Protein AF-A0A0F9NIH5-F1 (afdb_monomer)

Solvent-accessible surface area (backbone atoms only — not comparable to full-atom values): 3584 Å² total; per-residue (Å²): 78,20,32,38,40,38,33,38,45,86,59,99,77,58,73,52,73,46,69,43,58,58,95,90,37,78,50,72,27,87,40,68,66,60,34,42,55,53,26,50,55,50,37,58,61,47,70,70,46,93,81,79,55,52,66,45,52,44,67,41,82,91

Structure (mmCIF, N/CA/C/O backbone):
data_AF-A0A0F9NIH5-F1
#
_entry.id   AF-A0A0F9NIH5-F1
#
loop_
_atom_site.group_PDB
_atom_site.id
_atom_site.type_symbol
_atom_site.label_atom_id
_atom_site.label_alt_id
_atom_site.label_comp_id
_atom_site.label_asym_id
_atom_site.label_entity_id
_atom_site.label_seq_id
_atom_site.pdbx_PDB_ins_code
_atom_site.Cartn_x
_atom_site.Cartn_y
_atom_site.Cartn_z
_atom_site.occupancy
_atom_site.B_iso_or_equiv
_atom_site.auth_seq_id
_atom_site.auth_comp_id
_atom_site.auth_asym_id
_atom_site.auth_atom_id
_atom_site.pdbx_PDB_model_num
ATOM 1 N N . MET A 1 1 ? -12.354 1.543 8.335 1.00 87.00 1 MET A N 1
ATOM 2 C CA . MET A 1 1 ? -10.968 1.026 8.513 1.00 87.00 1 MET A CA 1
ATOM 3 C C . MET A 1 1 ? -10.106 1.615 7.399 1.00 87.00 1 MET A C 1
ATOM 5 O O . MET A 1 1 ? -10.614 2.471 6.686 1.00 87.00 1 MET A O 1
ATOM 9 N N . TY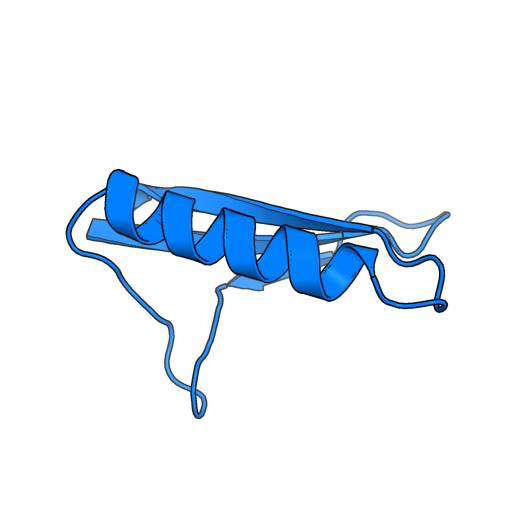R A 1 2 ? -8.830 1.257 7.254 1.00 94.56 2 TYR A N 1
ATOM 10 C CA . TYR A 1 2 ? -7.993 1.729 6.143 1.00 94.56 2 TYR A CA 1
ATOM 11 C C . TYR A 1 2 ? -7.311 0.565 5.428 1.00 94.56 2 TYR A C 1
ATOM 13 O O . TYR A 1 2 ? -6.881 -0.376 6.078 1.00 94.56 2 TYR A O 1
ATOM 21 N N . ARG A 1 3 ? -7.180 0.639 4.107 1.00 94.56 3 ARG A N 1
ATOM 22 C CA . ARG A 1 3 ? -6.408 -0.290 3.266 1.00 94.56 3 ARG A CA 1
ATOM 23 C C . ARG A 1 3 ? -5.374 0.495 2.466 1.00 94.56 3 ARG A C 1
ATOM 25 O O . ARG A 1 3 ? -5.455 1.719 2.408 1.00 94.56 3 ARG A O 1
ATOM 32 N N . ILE A 1 4 ? -4.400 -0.179 1.867 1.00 95.25 4 ILE A N 1
ATOM 33 C CA . ILE A 1 4 ? -3.381 0.477 1.036 1.00 95.25 4 ILE A CA 1
ATOM 34 C C . ILE A 1 4 ? -3.607 0.077 -0.417 1.00 95.25 4 ILE A C 1
ATOM 36 O O . ILE A 1 4 ? -3.553 -1.109 -0.741 1.00 95.25 4 ILE A O 1
ATOM 40 N N . LEU A 1 5 ? -3.850 1.062 -1.279 1.00 94.19 5 LEU A N 1
ATOM 41 C CA . LEU A 1 5 ? -3.853 0.901 -2.727 1.00 94.19 5 LEU A CA 1
ATOM 42 C C . LEU A 1 5 ? -2.421 1.063 -3.238 1.00 94.19 5 LEU A C 1
ATOM 44 O O . LEU A 1 5 ? -1.801 2.103 -3.028 1.00 94.19 5 LEU A O 1
ATOM 48 N N . CYS A 1 6 ? -1.902 0.042 -3.903 1.00 91.12 6 CYS A N 1
ATOM 49 C CA . CYS A 1 6 ? -0.676 0.110 -4.681 1.00 91.12 6 CYS A CA 1
ATOM 50 C C . CYS A 1 6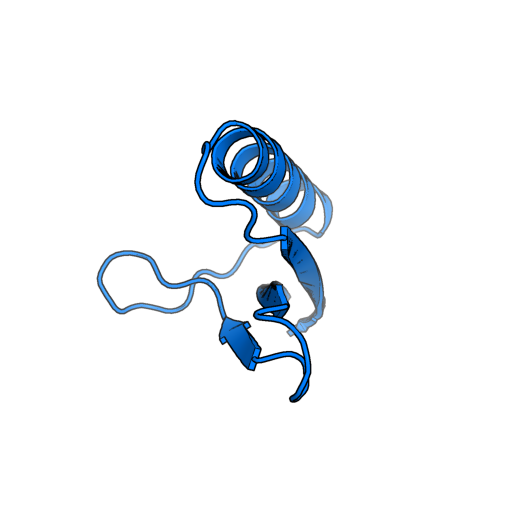 ? -1.039 0.428 -6.130 1.00 91.12 6 CYS A C 1
ATOM 52 O O . CYS A 1 6 ? -1.888 -0.246 -6.713 1.00 91.12 6 CYS A O 1
ATOM 54 N N . GLN A 1 7 ? -0.395 1.429 -6.715 1.00 89.81 7 GLN A N 1
ATOM 55 C CA . GLN A 1 7 ? -0.479 1.732 -8.137 1.00 89.81 7 GLN A CA 1
ATOM 56 C C . GLN A 1 7 ? 0.919 1.654 -8.734 1.00 89.81 7 GLN A C 1
ATOM 58 O O . GLN A 1 7 ? 1.853 2.233 -8.183 1.00 89.81 7 GLN A O 1
ATOM 63 N N . VAL A 1 8 ? 1.066 0.963 -9.860 1.00 85.50 8 VAL A N 1
ATOM 64 C CA . VAL A 1 8 ? 2.326 0.915 -10.604 1.00 85.50 8 VAL A CA 1
ATOM 65 C C . VAL A 1 8 ? 2.132 1.513 -11.991 1.00 85.50 8 VAL A C 1
ATOM 67 O O . VAL A 1 8 ? 1.151 1.212 -12.677 1.00 85.50 8 VAL A O 1
ATOM 70 N N . SER A 1 9 ? 3.070 2.367 -12.395 1.00 76.75 9 SER A N 1
ATOM 71 C CA . SER A 1 9 ? 3.170 2.856 -13.770 1.00 76.75 9 SER A CA 1
ATOM 72 C C . SER A 1 9 ? 4.254 2.073 -14.500 1.00 76.75 9 SER A C 1
ATOM 74 O O . SER A 1 9 ? 5.425 2.131 -14.126 1.00 76.75 9 SER A O 1
ATOM 76 N N . GLY A 1 10 ? 3.851 1.319 -15.524 1.00 64.19 10 GLY A N 1
ATOM 77 C CA . GLY A 1 10 ? 4.752 0.561 -16.400 1.00 64.19 10 GLY A CA 1
ATOM 78 C C . GLY A 1 10 ? 5.087 1.274 -17.716 1.00 64.19 10 GLY A C 1
ATOM 79 O O . GLY A 1 10 ? 5.659 0.651 -18.604 1.00 64.19 10 GLY A O 1
ATOM 80 N N . GLY A 1 11 ? 4.700 2.546 -17.881 1.00 66.25 11 GLY A N 1
ATOM 81 C CA . GLY A 1 11 ? 4.876 3.306 -19.124 1.00 66.25 11 GLY A CA 1
ATOM 82 C C . GLY A 1 11 ? 3.573 3.543 -19.902 1.00 66.25 11 GLY A C 1
ATOM 83 O O . GLY A 1 11 ? 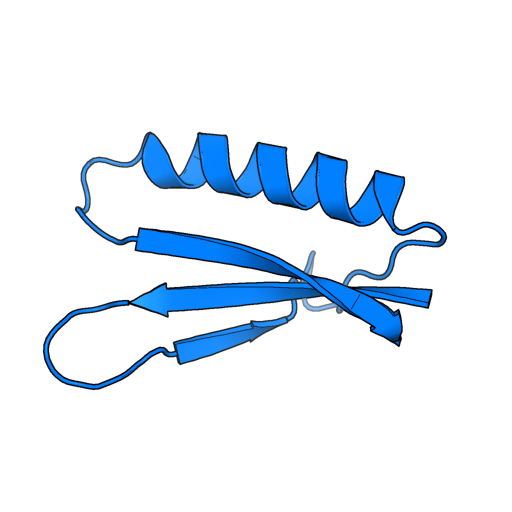2.561 3.910 -19.316 1.00 66.25 11 GLY A O 1
ATOM 84 N N . VAL A 1 12 ? 3.621 3.380 -21.233 1.00 57.25 12 VAL A N 1
ATOM 85 C CA . VAL A 1 12 ? 2.697 3.942 -22.256 1.00 57.25 12 VAL A CA 1
ATOM 86 C C . VAL A 1 12 ? 1.203 3.613 -22.063 1.00 57.25 12 VAL A C 1
ATOM 88 O O . VAL A 1 12 ? 0.344 4.304 -22.604 1.00 57.25 12 VAL A O 1
ATOM 91 N N . THR A 1 13 ? 0.855 2.606 -21.265 1.00 56.72 13 THR A N 1
ATOM 92 C CA . THR A 1 13 ? -0.526 2.132 -21.089 1.00 56.72 13 THR A CA 1
ATOM 93 C C . THR A 1 13 ? -0.907 2.012 -19.611 1.00 56.72 13 THR A C 1
ATOM 95 O O . THR A 1 13 ? -0.919 0.919 -19.056 1.00 56.72 13 THR A O 1
ATOM 98 N N . GLY A 1 14 ? -1.267 3.144 -18.998 1.00 64.81 14 GLY A N 1
ATOM 99 C CA . GLY A 1 14 ? -2.086 3.215 -17.779 1.00 64.81 14 GLY A CA 1
ATOM 100 C C . GLY A 1 14 ? -1.424 2.823 -16.449 1.00 64.81 14 GLY A C 1
ATOM 101 O O . GLY A 1 14 ? -0.317 2.293 -16.387 1.00 64.81 14 GLY A O 1
ATOM 102 N N . TYR A 1 15 ? -2.140 3.109 -15.358 1.00 74.62 15 TYR A N 1
ATOM 103 C CA . TYR A 1 15 ? -1.782 2.671 -14.008 1.00 74.62 15 TYR A CA 1
ATOM 104 C C . TYR A 1 15 ? -2.475 1.343 -13.712 1.00 74.62 15 TYR A C 1
ATOM 106 O O . TYR A 1 15 ? -3.702 1.268 -13.769 1.00 74.62 15 TYR A O 1
ATOM 114 N N . ASN A 1 16 ? -1.708 0.319 -13.342 1.00 84.38 16 ASN A N 1
ATOM 115 C CA . ASN A 1 16 ? -2.278 -0.889 -12.750 1.00 84.38 16 ASN A CA 1
ATOM 116 C C . ASN A 1 16 ? -2.399 -0.681 -11.24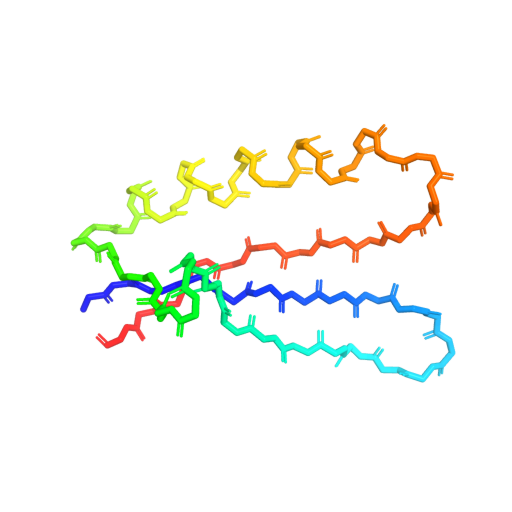6 1.00 84.38 16 ASN A C 1
ATOM 118 O O . ASN A 1 16 ? -1.453 -0.205 -10.616 1.00 84.38 16 ASN A O 1
ATOM 122 N N . SER A 1 17 ? -3.546 -1.032 -10.671 1.00 89.25 17 SER A N 1
ATOM 123 C CA . SER A 1 17 ? -3.813 -0.847 -9.250 1.00 89.25 17 SER A CA 1
ATOM 124 C C . SER A 1 17 ? -4.221 -2.153 -8.571 1.00 89.25 17 SER A C 1
ATOM 126 O O . SER A 1 17 ? -4.912 -2.990 -9.148 1.00 89.25 17 SER A O 1
ATOM 128 N N . ALA A 1 18 ? -3.759 -2.343 -7.339 1.00 91.31 18 ALA A N 1
ATOM 129 C CA . ALA A 1 18 ? -4.090 -3.497 -6.512 1.00 91.31 18 ALA A CA 1
ATOM 130 C C . ALA A 1 18 ? -4.019 -3.133 -5.028 1.00 91.31 18 ALA A C 1
ATOM 132 O O . ALA A 1 18 ? -3.208 -2.302 -4.620 1.00 91.31 18 ALA A O 1
ATOM 133 N N . TYR A 1 19 ? -4.840 -3.777 -4.201 1.00 93.88 19 TYR A N 1
ATOM 134 C CA . TYR A 1 19 ? -4.743 -3.631 -2.751 1.00 93.88 19 TYR A CA 1
ATOM 135 C C . TYR A 1 19 ? -3.584 -4.443 -2.182 1.00 93.88 19 TYR A C 1
ATOM 137 O O . TYR A 1 19 ? -3.272 -5.533 -2.665 1.00 93.88 19 TYR A O 1
ATOM 145 N N . LEU A 1 20 ? -2.946 -3.904 -1.142 1.00 93.00 20 LEU A N 1
ATOM 146 C CA . LEU A 1 20 ? -1.874 -4.586 -0.430 1.00 93.00 20 LEU A CA 1
ATOM 147 C C . LEU A 1 20 ? -2.391 -5.892 0.185 1.00 93.00 20 LEU A C 1
ATOM 149 O O . LEU A 1 20 ? -3.334 -5.883 0.981 1.00 93.00 20 LEU A O 1
ATOM 153 N N . LYS A 1 21 ? -1.719 -6.996 -0.146 1.00 92.00 21 LYS A N 1
A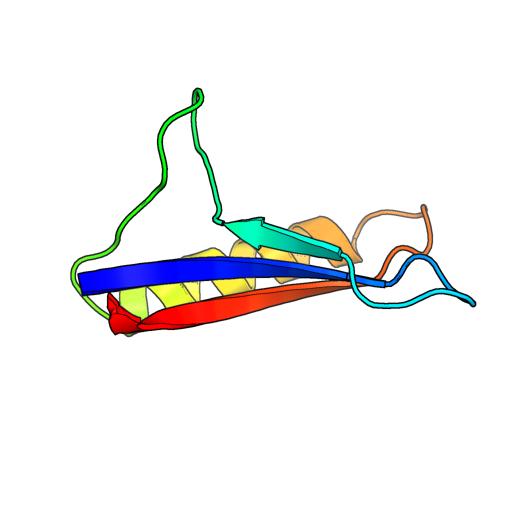TOM 154 C CA . LYS A 1 21 ? -1.964 -8.318 0.427 1.00 92.00 21 LYS A CA 1
ATOM 155 C C . LYS A 1 21 ? -0.707 -8.841 1.107 1.00 92.00 21 LYS A C 1
ATOM 157 O O . LYS A 1 21 ? 0.384 -8.738 0.553 1.00 92.00 21 LYS A O 1
ATOM 162 N N . GLU A 1 22 ? -0.867 -9.435 2.281 1.00 88.75 22 GLU A N 1
ATOM 163 C CA . GLU A 1 22 ? 0.172 -10.213 2.954 1.00 88.75 22 GLU A CA 1
ATOM 164 C C . GLU A 1 22 ? -0.342 -11.650 3.088 1.00 88.75 22 GLU A C 1
ATOM 166 O O . GLU A 1 22 ? -1.426 -11.872 3.622 1.00 88.75 22 GLU A O 1
ATOM 171 N N . ARG A 1 23 ? 0.420 -12.630 2.576 1.00 89.31 23 ARG A N 1
ATOM 172 C CA . ARG A 1 23 ? 0.025 -14.056 2.561 1.00 89.31 23 ARG A CA 1
ATOM 173 C C . ARG A 1 23 ? -1.376 -14.275 1.960 1.00 89.31 23 ARG A C 1
ATOM 175 O O . ARG A 1 23 ? -2.215 -14.931 2.566 1.00 89.31 23 ARG A O 1
ATOM 182 N N . ASP A 1 24 ? -1.622 -13.657 0.803 1.00 87.75 24 ASP A N 1
ATOM 183 C CA . ASP A 1 24 ? -2.890 -13.694 0.050 1.00 87.75 24 ASP A CA 1
ATOM 184 C C . ASP A 1 24 ? -4.114 -13.056 0.733 1.00 87.75 24 ASP A C 1
ATOM 186 O O . ASP A 1 24 ? -5.213 -13.076 0.175 1.00 87.75 24 ASP A O 1
ATOM 190 N N . VAL A 1 25 ? -3.936 -12.399 1.882 1.00 89.56 25 VAL A N 1
ATOM 191 C CA . VAL A 1 25 ? -5.009 -11.703 2.607 1.00 89.56 25 VAL A CA 1
ATOM 192 C C . VAL A 1 25 ? -4.838 -10.192 2.489 1.00 89.56 25 VAL A C 1
ATOM 194 O O . VAL A 1 25 ? -3.742 -9.670 2.693 1.00 89.56 25 VAL A O 1
ATOM 197 N N . GLU A 1 26 ? -5.919 -9.474 2.165 1.00 88.50 26 GLU A N 1
ATOM 198 C CA . GLU A 1 26 ? -5.908 -8.006 2.136 1.00 88.50 26 GLU A CA 1
ATOM 199 C C . GLU A 1 26 ? -5.612 -7.431 3.520 1.00 88.50 26 GLU A C 1
ATOM 201 O O . GLU A 1 26 ? -6.246 -7.782 4.517 1.00 88.50 26 GLU A O 1
ATOM 206 N N . VAL A 1 27 ? -4.641 -6.521 3.573 1.00 92.00 27 VAL A N 1
ATOM 207 C CA . VAL A 1 27 ? -4.212 -5.910 4.828 1.00 92.00 27 VAL A CA 1
ATOM 208 C C . VAL A 1 27 ? -5.052 -4.675 5.117 1.00 92.00 27 VAL A C 1
ATOM 210 O O . VAL A 1 27 ? -5.099 -3.728 4.326 1.00 92.00 27 VAL A O 1
ATOM 213 N N . THR A 1 28 ? -5.657 -4.655 6.302 1.00 93.44 28 THR A N 1
ATOM 214 C CA . THR A 1 28 ? -6.394 -3.502 6.822 1.00 93.44 28 THR A CA 1
ATOM 215 C C . THR A 1 28 ? -5.760 -2.956 8.096 1.00 93.44 28 THR A C 1
ATOM 217 O O . THR A 1 28 ? -5.292 -3.708 8.947 1.00 93.44 28 THR A O 1
ATOM 220 N N . PHE A 1 29 ? -5.813 -1.640 8.258 1.00 93.44 29 PHE A N 1
ATOM 221 C CA . PHE A 1 29 ? -5.291 -0.889 9.392 1.00 93.44 29 PHE A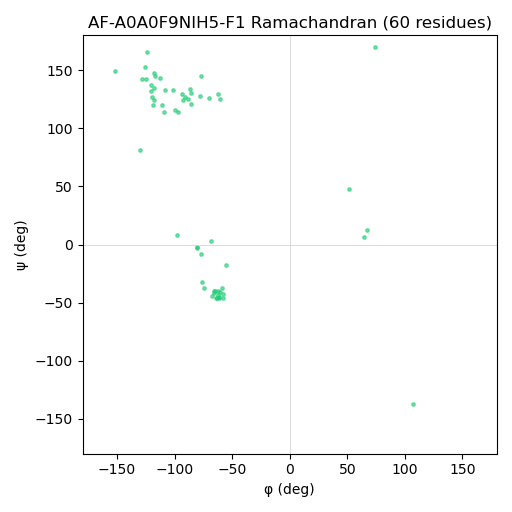 CA 1
ATOM 222 C C . PHE A 1 29 ? -6.426 -0.163 10.114 1.00 93.44 29 PHE A C 1
ATOM 224 O O . PHE A 1 29 ? -7.395 0.300 9.500 1.00 93.44 29 PHE A O 1
ATOM 231 N N . ASN A 1 30 ? -6.291 -0.010 11.431 1.00 93.38 30 ASN A N 1
ATOM 232 C CA . ASN A 1 30 ? -7.314 0.641 12.250 1.00 93.38 30 ASN A CA 1
ATOM 233 C C . ASN A 1 30 ? -7.296 2.164 12.086 1.00 93.38 30 ASN A C 1
ATOM 235 O O . ASN A 1 30 ? -8.344 2.807 12.141 1.00 93.38 30 ASN A O 1
ATOM 239 N N . THR A 1 31 ? -6.119 2.750 11.844 1.00 94.50 31 THR A N 1
ATOM 240 C CA . THR A 1 31 ? -5.949 4.200 11.705 1.00 94.50 31 THR A CA 1
ATOM 241 C C . THR A 1 31 ? -5.269 4.575 10.392 1.00 94.50 31 THR A C 1
ATOM 243 O O . THR A 1 31 ? -4.463 3.821 9.844 1.00 94.50 31 THR A O 1
ATOM 246 N N . LYS A 1 32 ? -5.552 5.792 9.906 1.00 93.50 32 LYS A N 1
ATOM 247 C CA . LYS A 1 32 ? -4.884 6.355 8.723 1.00 93.50 32 LYS A CA 1
ATOM 248 C C . LYS A 1 32 ? -3.370 6.447 8.925 1.00 93.50 32 LYS A C 1
ATOM 250 O O . LYS A 1 32 ? -2.619 6.191 7.994 1.00 93.50 32 LYS A O 1
ATOM 255 N N . ALA A 1 33 ? -2.934 6.786 10.141 1.00 94.31 33 ALA A N 1
ATOM 256 C CA . ALA A 1 33 ? -1.521 6.914 10.482 1.00 94.31 33 ALA A CA 1
ATOM 257 C C . ALA A 1 33 ? -0.768 5.587 10.308 1.00 94.31 33 ALA A C 1
ATOM 259 O O . ALA A 1 33 ? 0.279 5.570 9.674 1.00 94.31 33 ALA A O 1
ATOM 260 N N . GLN A 1 34 ? -1.336 4.469 10.777 1.00 93.75 34 GLN A N 1
ATOM 261 C CA . GLN A 1 34 ? -0.73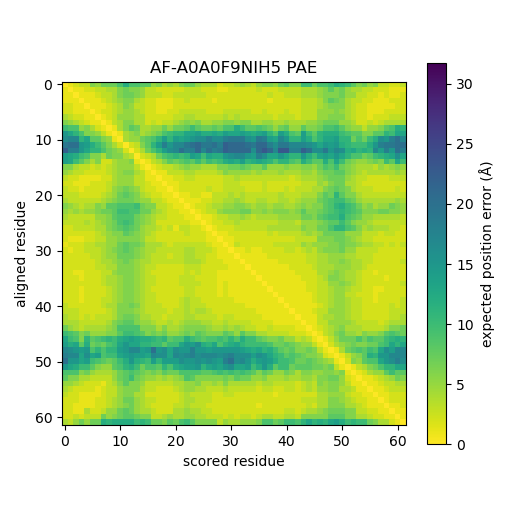7 3.140 10.600 1.00 93.75 34 GLN A CA 1
ATOM 262 C C . GLN A 1 34 ? -0.606 2.761 9.119 1.00 93.75 34 GLN A C 1
ATOM 264 O O . GLN A 1 34 ? 0.462 2.327 8.686 1.00 93.75 34 GLN A O 1
ATOM 269 N N . ALA A 1 35 ? -1.670 2.974 8.337 1.00 92.62 35 ALA A N 1
ATOM 270 C CA . ALA A 1 35 ? -1.645 2.726 6.898 1.00 92.62 35 ALA A CA 1
ATOM 271 C C . ALA A 1 35 ? -0.614 3.617 6.183 1.00 92.62 35 ALA A C 1
ATOM 273 O O . ALA A 1 35 ? 0.106 3.141 5.311 1.00 92.62 35 ALA A O 1
ATOM 274 N N . GLN A 1 36 ? -0.493 4.890 6.580 1.00 94.44 36 GLN A N 1
ATOM 275 C CA . GLN A 1 36 ? 0.478 5.820 6.001 1.00 94.44 36 GLN A CA 1
ATOM 276 C C . GLN A 1 36 ? 1.920 5.428 6.330 1.00 94.44 36 GLN A C 1
ATOM 278 O O . GLN A 1 36 ? 2.760 5.427 5.437 1.00 94.44 36 GLN A O 1
ATOM 283 N N . THR A 1 37 ? 2.220 5.062 7.581 1.00 94.88 37 THR A N 1
ATOM 284 C CA . THR A 1 37 ? 3.563 4.606 7.966 1.00 94.88 37 THR A CA 1
ATOM 285 C C . THR A 1 37 ? 3.986 3.399 7.134 1.00 94.88 37 THR A C 1
ATOM 287 O O . THR A 1 37 ? 5.087 3.393 6.588 1.00 94.88 37 THR A O 1
ATOM 290 N N . LYS A 1 38 ? 3.101 2.407 6.967 1.00 93.81 38 LYS A N 1
ATOM 291 C CA . LYS A 1 38 ? 3.384 1.237 6.127 1.00 93.81 38 LYS A CA 1
ATOM 292 C C . LYS A 1 38 ? 3.517 1.615 4.646 1.00 93.81 38 LYS A C 1
ATOM 294 O O . LYS A 1 38 ? 4.426 1.126 3.985 1.00 93.81 38 LYS A O 1
ATOM 299 N N . ALA A 1 39 ? 2.662 2.495 4.123 1.00 93.12 39 ALA A N 1
ATOM 300 C CA . ALA A 1 39 ? 2.752 2.975 2.741 1.00 93.12 39 ALA A CA 1
ATOM 301 C C . ALA A 1 39 ? 4.086 3.690 2.456 1.00 93.12 39 ALA A C 1
ATOM 303 O O . ALA A 1 39 ? 4.701 3.446 1.419 1.00 93.12 39 ALA A O 1
ATOM 304 N N . ASN A 1 40 ? 4.576 4.506 3.395 1.00 91.94 40 ASN A N 1
ATOM 305 C CA . ASN A 1 40 ? 5.876 5.171 3.285 1.00 91.94 40 ASN A CA 1
ATOM 306 C C . ASN A 1 40 ? 7.024 4.152 3.262 1.00 91.94 40 ASN A C 1
ATOM 308 O O . ASN A 1 40 ? 7.863 4.210 2.370 1.00 91.94 40 ASN A O 1
ATOM 312 N N . GLN A 1 41 ? 7.005 3.164 4.166 1.00 91.19 41 GLN A N 1
ATOM 313 C CA . GLN A 1 41 ? 8.000 2.082 4.189 1.00 91.19 41 GLN A CA 1
ATOM 314 C C . GLN A 1 41 ? 8.039 1.302 2.865 1.00 91.19 41 GLN A C 1
ATOM 316 O O . GLN A 1 41 ? 9.111 1.003 2.342 1.00 91.19 41 GLN A O 1
ATOM 321 N N . LEU A 1 42 ? 6.869 0.990 2.298 1.00 90.31 42 LEU A N 1
ATOM 322 C CA . LEU A 1 42 ? 6.768 0.314 1.003 1.00 90.31 42 LEU A CA 1
ATOM 323 C C . LEU A 1 42 ? 7.305 1.188 -0.137 1.00 90.31 42 LEU A C 1
ATOM 325 O O . LEU A 1 42 ? 8.013 0.693 -1.008 1.00 90.31 42 LEU A O 1
ATOM 329 N N . THR A 1 43 ? 7.018 2.490 -0.100 1.00 87.56 43 THR A N 1
ATOM 330 C CA . THR A 1 43 ? 7.496 3.466 -1.089 1.00 87.56 43 THR A CA 1
ATOM 331 C C . THR A 1 43 ? 9.022 3.586 -1.068 1.00 87.56 43 THR A C 1
ATOM 333 O O . THR A 1 43 ? 9.654 3.550 -2.122 1.00 87.56 43 THR A O 1
ATOM 336 N N . GLU A 1 44 ? 9.631 3.689 0.115 1.00 86.56 44 GLU A N 1
ATOM 337 C CA . GLU A 1 44 ? 11.092 3.746 0.286 1.00 86.56 44 GLU A CA 1
ATOM 338 C C . GLU A 1 44 ? 11.771 2.461 -0.209 1.00 86.56 44 GLU A C 1
ATOM 340 O O . GLU A 1 44 ? 12.764 2.511 -0.942 1.00 86.56 44 GLU A O 1
ATOM 345 N N . SER A 1 45 ? 11.193 1.302 0.124 1.00 83.44 45 SER A N 1
ATOM 346 C CA . SER A 1 45 ? 11.706 0.007 -0.324 1.00 83.44 45 SER A CA 1
ATOM 347 C C . SER A 1 45 ? 11.589 -0.173 -1.840 1.00 83.44 45 SER A C 1
ATOM 349 O O . SER A 1 45 ? 12.500 -0.720 -2.458 1.00 83.44 45 SER A O 1
ATOM 351 N N . ALA A 1 46 ? 10.483 0.264 -2.448 1.00 79.69 46 ALA A N 1
ATOM 352 C CA . ALA A 1 46 ? 10.234 0.095 -3.877 1.00 79.69 46 ALA A CA 1
ATOM 353 C C . ALA A 1 46 ? 11.082 1.044 -4.739 1.00 79.69 46 ALA A C 1
ATOM 355 O O . ALA A 1 46 ? 11.588 0.630 -5.779 1.00 79.69 46 ALA A O 1
ATOM 356 N N . ASN A 1 47 ? 11.300 2.286 -4.291 1.00 68.19 47 ASN A N 1
ATOM 357 C CA . ASN A 1 47 ? 12.111 3.276 -5.015 1.00 68.19 47 ASN A CA 1
ATOM 358 C C . ASN A 1 47 ? 13.627 3.057 -4.881 1.00 68.19 47 ASN A C 1
ATOM 360 O O . ASN A 1 47 ? 14.404 3.693 -5.586 1.00 68.19 47 ASN A O 1
ATOM 364 N N . SER A 1 48 ? 14.054 2.136 -4.017 1.00 67.62 48 SER A N 1
ATOM 365 C CA . SER A 1 48 ? 15.446 1.670 -3.959 1.00 67.62 48 SER A CA 1
ATOM 366 C C . SER A 1 48 ? 15.764 0.612 -5.032 1.00 67.62 48 SER A C 1
ATOM 368 O O . SER A 1 48 ? 16.900 0.151 -5.131 1.00 67.62 48 SER A O 1
ATOM 370 N N . ASN A 1 49 ? 14.770 0.191 -5.824 1.00 61.16 49 ASN A N 1
ATOM 371 C CA . ASN A 1 49 ? 14.892 -0.910 -6.775 1.00 61.16 49 ASN A CA 1
ATOM 372 C C . ASN A 1 49 ? 15.343 -0.403 -8.168 1.00 61.16 49 ASN A C 1
ATOM 374 O O . ASN A 1 49 ? 14.686 0.470 -8.736 1.00 61.16 49 ASN A O 1
ATOM 378 N N . PRO A 1 50 ? 16.415 -0.952 -8.775 1.00 60.28 50 PRO A N 1
ATOM 379 C CA . PRO A 1 50 ? 16.989 -0.466 -10.042 1.00 60.28 50 PRO A CA 1
ATOM 380 C C . PRO A 1 50 ? 16.122 -0.676 -11.300 1.00 60.28 50 PRO A C 1
ATOM 382 O O . PRO A 1 50 ? 16.559 -0.356 -12.402 1.00 60.28 50 PRO A O 1
ATOM 385 N N . LEU A 1 51 ? 14.906 -1.214 -11.171 1.00 66.94 51 LEU A N 1
ATOM 386 C CA . LEU A 1 51 ? 14.048 -1.611 -12.296 1.00 66.94 51 LEU A CA 1
ATOM 387 C C . LEU A 1 51 ? 13.275 -0.451 -12.957 1.00 66.94 51 LEU A C 1
ATOM 389 O O . LEU A 1 51 ? 12.553 -0.687 -13.922 1.00 66.94 51 LEU A O 1
ATOM 393 N N . GLY A 1 52 ? 13.391 0.784 -12.454 1.00 65.31 52 GLY A N 1
ATOM 394 C CA . GLY A 1 52 ? 12.751 1.969 -13.053 1.00 65.31 52 GLY A CA 1
ATOM 395 C C . GLY A 1 52 ? 11.217 1.989 -12.976 1.00 65.31 52 GLY A C 1
ATOM 396 O O . GLY A 1 52 ? 10.576 2.794 -13.647 1.00 65.31 52 GLY A O 1
ATOM 397 N N . LEU A 1 53 ? 10.619 1.105 -12.172 1.00 72.94 53 LEU A N 1
ATOM 398 C CA . LEU A 1 53 ? 9.180 1.062 -11.927 1.00 72.94 53 LEU A CA 1
ATOM 399 C C . LEU A 1 53 ? 8.810 2.021 -10.795 1.00 72.94 53 LEU A C 1
ATOM 401 O O . LEU A 1 53 ? 9.384 1.961 -9.708 1.00 72.94 53 LEU A O 1
ATOM 405 N N . HIS A 1 54 ? 7.806 2.861 -11.033 1.00 77.38 54 HIS A N 1
ATOM 406 C CA . HIS A 1 54 ? 7.290 3.776 -10.021 1.00 77.38 54 HIS A CA 1
ATOM 407 C C . HIS A 1 54 ? 6.056 3.183 -9.349 1.00 77.38 54 HIS A C 1
ATOM 409 O O . HIS A 1 54 ? 5.006 3.028 -9.978 1.00 77.38 54 HIS A O 1
ATOM 415 N N . PHE A 1 55 ? 6.199 2.879 -8.060 1.00 84.25 55 PHE A N 1
ATOM 416 C CA . PHE A 1 55 ? 5.119 2.406 -7.204 1.00 84.25 55 PHE A CA 1
ATOM 417 C C . PHE A 1 55 ? 4.609 3.547 -6.325 1.00 84.25 55 PHE A C 1
ATOM 419 O O . PHE A 1 55 ? 5.390 4.261 -5.695 1.00 84.25 55 PHE A O 1
ATOM 426 N N . ILE A 1 56 ? 3.291 3.700 -6.266 1.00 87.44 56 ILE A N 1
ATOM 427 C CA . ILE A 1 56 ? 2.594 4.679 -5.435 1.00 87.44 56 ILE A CA 1
ATOM 428 C C . ILE A 1 56 ? 1.713 3.905 -4.459 1.00 87.44 56 ILE A C 1
ATOM 430 O O . ILE A 1 56 ? 0.826 3.164 -4.877 1.00 87.44 56 ILE A O 1
ATOM 434 N N . TYR A 1 57 ? 1.945 4.084 -3.160 1.00 91.69 57 TYR A N 1
ATOM 435 C CA . TYR A 1 57 ? 1.165 3.446 -2.100 1.00 91.69 57 TYR A CA 1
ATOM 436 C C . TYR A 1 57 ? 0.298 4.494 -1.394 1.00 91.69 57 TYR A C 1
ATOM 438 O O . TYR A 1 57 ? 0.818 5.384 -0.724 1.00 91.69 57 TYR A O 1
ATOM 446 N N . THR A 1 58 ? -1.025 4.386 -1.524 1.00 93.69 58 THR A N 1
ATOM 447 C CA . THR A 1 58 ? -1.983 5.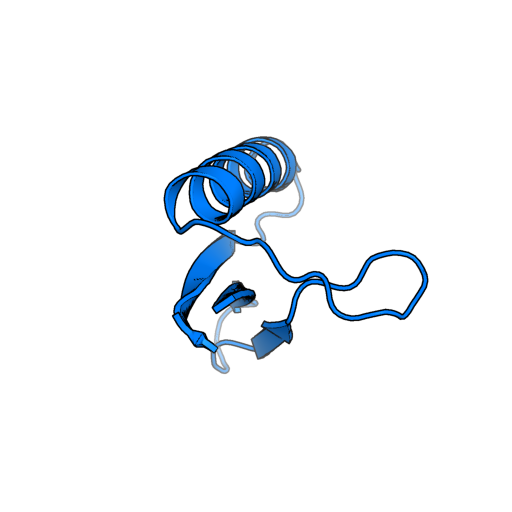371 -0.997 1.00 93.69 58 THR A CA 1
ATOM 448 C C . THR A 1 58 ? -2.931 4.730 0.018 1.00 93.69 58 THR A C 1
ATOM 450 O O . THR A 1 58 ? -3.573 3.728 -0.304 1.00 93.69 58 THR A O 1
ATOM 453 N N . PRO A 1 59 ? -3.075 5.285 1.236 1.00 95.00 59 PRO A N 1
ATOM 454 C CA . PRO A 1 59 ? -4.100 4.830 2.169 1.00 95.00 59 PRO A CA 1
ATOM 455 C C . PRO A 1 59 ? -5.512 5.210 1.704 1.00 95.00 59 PRO A C 1
ATOM 457 O O . PRO A 1 59 ? -5.813 6.388 1.522 1.00 95.00 59 PRO A O 1
ATOM 460 N N . GLU A 1 60 ? -6.407 4.231 1.615 1.00 93.81 60 GLU A N 1
ATOM 461 C CA . GLU A 1 60 ? -7.834 4.419 1.340 1.00 93.81 60 GLU A CA 1
ATOM 462 C C . GLU A 1 60 ? -8.681 4.042 2.553 1.00 93.81 60 GLU A C 1
ATOM 464 O O . GLU A 1 60 ? -8.377 3.082 3.264 1.00 93.81 60 GLU A O 1
ATOM 469 N N . LYS A 1 61 ? -9.769 4.782 2.787 1.00 92.38 61 LYS A N 1
ATOM 470 C CA . LYS A 1 61 ? -10.748 4.432 3.817 1.00 92.38 61 LYS A CA 1
ATOM 471 C C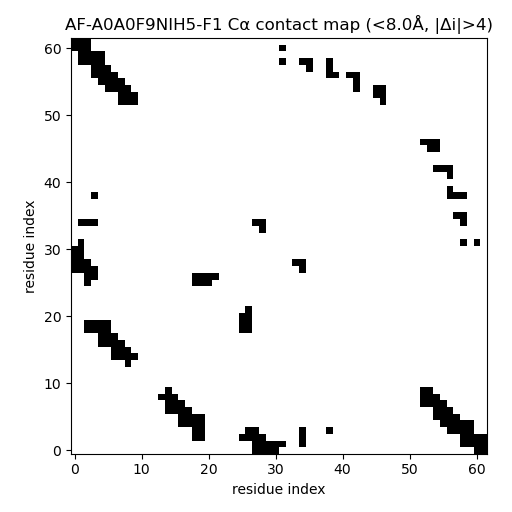 . LYS A 1 61 ? -11.641 3.296 3.302 1.00 92.38 61 LYS A C 1
ATOM 473 O O . LYS A 1 61 ? -12.203 3.412 2.219 1.00 92.38 61 LYS A O 1
ATOM 478 N N . VAL A 1 62 ? -11.747 2.238 4.104 1.00 84.81 62 VAL A N 1
ATOM 479 C CA . VAL A 1 62 ? -12.727 1.144 3.979 1.00 84.81 62 VAL A CA 1
ATOM 480 C C . VAL A 1 62 ? -14.004 1.545 4.687 1.00 84.81 62 VAL A C 1
ATOM 482 O O . VAL A 1 62 ? -13.882 1.943 5.881 1.00 84.81 62 VAL A O 1
#

Radius of gyration: 11.96 Å; Cα contacts (8 Å, |Δi|>4): 105; chains: 1; bounding box: 30×21×34 Å

Sequence (62 aa):
MYRILCQVSGGVTGYNSAYLKERDVEVTFNTKAQAQTKANQLTESANSNPLGLHFIYTPEKV

Mean predicted aligned error: 5.11 Å

Nearest PDB structures (foldseek):
  6bk9-assembly1_A  TM=2.486E-01  e=4.496E+00  Doryteuthis pealeii

pLDDT: mean 85.02, std 11.27, range [56.72, 95.25]

Foldseek 3Di:
DKWKKKWKDPPDDDIDIDTDDDPNHGDDDPDPVVQVVVQVVVQVVVVVDPPPMHIHIDMDDD

Organism: NCBI:txid412755

Secondary structure (DSSP, 8-state):
-EEEEEEEE-SSS-EEEEE-EETTEE-EESSHHHHHHHHHHHHHHHHT-TT--EEEEEEEE-